Protein AF-A0A2E1KRJ1-F1 (afdb_monomer_lite)

Foldseek 3Di:
DDPPDDDDWDWDADPVRDIDIPVVQPPDDDDDDDDDDD

Sequence (38 aa):
MQIGNEAPDISAKDLDGVAFKLSDYRGKVVVLDFWGDW

pLDDT: mean 93.48, std 4.42, range [76.19, 96.81]

Structure (mmCIF, N/CA/C/O backbone):
data_AF-A0A2E1KRJ1-F1
#
_entry.id   AF-A0A2E1KRJ1-F1
#
loop_
_atom_site.group_PDB
_atom_site.id
_atom_site.type_symbol
_atom_site.label_atom_id
_atom_site.label_alt_id
_atom_site.label_comp_id
_atom_site.label_asym_id
_atom_site.label_entity_id
_atom_site.label_seq_id
_atom_site.pdbx_PDB_ins_code
_atom_site.Cartn_x
_atom_site.Cartn_y
_atom_site.Cartn_z
_atom_site.occupancy
_atom_site.B_iso_or_equiv
_atom_site.auth_seq_id
_atom_site.auth_comp_id
_atom_site.auth_asym_id
_atom_site.auth_atom_id
_atom_site.pdbx_PDB_model_num
ATOM 1 N N . MET A 1 1 ? -0.414 8.071 12.512 1.00 78.38 1 MET A N 1
ATOM 2 C CA . MET A 1 1 ? -1.664 7.435 12.035 1.00 78.38 1 MET A CA 1
ATOM 3 C C . MET A 1 1 ? -2.413 6.867 13.232 1.00 78.38 1 MET A C 1
ATOM 5 O O . MET A 1 1 ? -1.752 6.479 14.186 1.00 78.38 1 MET A O 1
ATOM 9 N N . GLN A 1 2 ? -3.748 6.847 13.201 1.00 90.69 2 GLN A N 1
ATOM 10 C CA . GLN A 1 2 ? -4.602 6.267 14.247 1.00 90.69 2 GLN A CA 1
ATOM 11 C C . GLN A 1 2 ? -5.693 5.406 13.595 1.00 90.69 2 GLN A C 1
ATOM 13 O O . GLN A 1 2 ? -6.021 5.607 12.426 1.00 90.69 2 GLN A O 1
ATOM 18 N N . ILE A 1 3 ? -6.242 4.447 14.342 1.00 93.69 3 ILE A N 1
ATOM 19 C CA . ILE A 1 3 ? -7.394 3.643 13.916 1.00 93.69 3 ILE A CA 1
ATOM 20 C C . ILE A 1 3 ? -8.551 4.570 13.517 1.00 93.69 3 ILE A C 1
ATOM 22 O O . ILE A 1 3 ? -8.865 5.512 14.239 1.00 93.69 3 ILE A O 1
ATOM 26 N N . GLY A 1 4 ? -9.179 4.284 12.375 1.00 94.62 4 GLY A N 1
ATOM 27 C CA . GLY A 1 4 ? -10.285 5.074 11.827 1.00 94.62 4 GLY A CA 1
ATOM 28 C C . GLY A 1 4 ? -9.851 6.231 10.924 1.00 94.62 4 GLY A C 1
ATOM 29 O O . GLY A 1 4 ? -10.681 6.734 10.171 1.00 94.62 4 GLY A O 1
ATOM 30 N N . ASN A 1 5 ? -8.568 6.614 10.928 1.00 95.44 5 ASN A N 1
ATOM 31 C CA . ASN A 1 5 ? -8.060 7.565 9.944 1.00 95.44 5 ASN A CA 1
ATOM 32 C C . ASN A 1 5 ? -7.997 6.919 8.562 1.00 95.44 5 ASN A C 1
ATOM 34 O O . ASN A 1 5 ? -7.698 5.732 8.416 1.00 95.44 5 ASN A O 1
ATOM 38 N N . GLU A 1 6 ? -8.208 7.741 7.542 1.00 94.94 6 GLU A N 1
ATOM 39 C CA . GLU A 1 6 ? -7.938 7.350 6.170 1.00 94.94 6 GLU A CA 1
ATOM 40 C C . GLU A 1 6 ? -6.450 7.004 6.001 1.00 94.94 6 GLU A C 1
ATOM 42 O O . GLU A 1 6 ? -5.568 7.746 6.446 1.00 94.94 6 GLU A O 1
ATOM 47 N N . ALA A 1 7 ? -6.175 5.851 5.388 1.00 94.88 7 ALA A N 1
ATOM 48 C CA . ALA A 1 7 ? -4.812 5.464 5.056 1.00 94.88 7 ALA A CA 1
ATOM 49 C C . ALA A 1 7 ? -4.240 6.441 4.008 1.00 94.88 7 ALA A C 1
ATOM 51 O O . ALA A 1 7 ? -4.960 6.792 3.068 1.00 94.88 7 ALA A O 1
ATOM 52 N N . PRO A 1 8 ? -2.968 6.869 4.133 1.00 94.81 8 PRO A N 1
ATOM 53 C CA . PRO A 1 8 ? -2.304 7.671 3.116 1.00 94.81 8 PRO A CA 1
ATOM 54 C C . PRO A 1 8 ? -2.367 6.978 1.764 1.00 94.81 8 PRO A C 1
ATOM 56 O O . PRO A 1 8 ? -2.243 5.756 1.679 1.00 94.81 8 PRO A O 1
ATOM 59 N N . ASP A 1 9 ? -2.525 7.760 0.706 1.00 96.25 9 ASP A N 1
ATOM 60 C CA . ASP A 1 9 ? -2.519 7.198 -0.631 1.00 96.25 9 ASP A CA 1
ATOM 61 C C . ASP A 1 9 ? -1.086 6.850 -1.043 1.00 96.25 9 ASP A C 1
ATOM 63 O O . ASP A 1 9 ? -0.192 7.698 -1.011 1.00 96.25 9 ASP A O 1
ATOM 67 N N . ILE A 1 10 ? -0.866 5.587 -1.396 1.00 95.12 10 ILE A N 1
ATOM 68 C CA . ILE A 1 10 ? 0.445 5.064 -1.781 1.00 95.12 10 ILE A CA 1
ATOM 69 C C . ILE A 1 10 ? 0.430 4.882 -3.287 1.00 95.12 10 ILE A C 1
ATOM 71 O O . ILE A 1 10 ? -0.492 4.275 -3.822 1.00 95.12 10 ILE A O 1
ATOM 75 N N . SER A 1 11 ? 1.445 5.408 -3.964 1.00 96.50 11 SER A N 1
ATOM 76 C CA . SER A 1 11 ? 1.674 5.182 -5.389 1.00 96.50 11 SER A CA 1
ATOM 77 C C . SER A 1 11 ? 3.061 4.592 -5.578 1.00 96.50 11 SER A C 1
ATOM 79 O O . SER A 1 11 ? 4.043 5.165 -5.107 1.00 96.50 11 SER A O 1
ATOM 81 N N . ALA A 1 1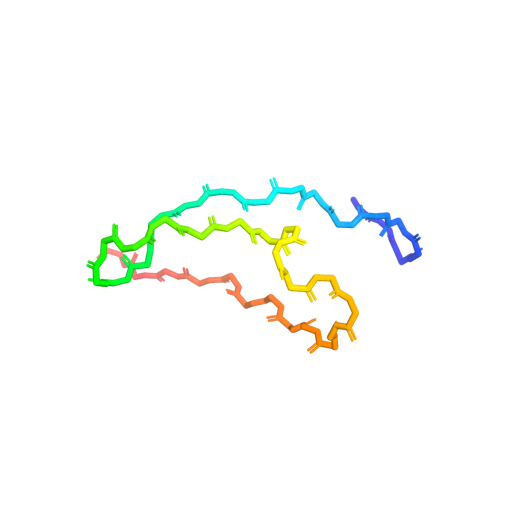2 ? 3.142 3.455 -6.256 1.00 93.69 12 ALA A N 1
ATOM 82 C CA . ALA A 1 12 ? 4.404 2.803 -6.573 1.00 93.69 12 ALA A CA 1
ATOM 83 C C . ALA A 1 12 ? 4.253 1.943 -7.833 1.00 93.69 12 ALA A C 1
ATOM 85 O O . ALA A 1 12 ? 3.193 1.898 -8.459 1.00 93.69 12 ALA A O 1
ATOM 86 N N . LYS A 1 13 ? 5.350 1.310 -8.240 1.00 96.25 13 LYS A N 1
ATOM 87 C CA . LYS A 1 13 ? 5.333 0.267 -9.260 1.00 96.25 13 LYS A CA 1
ATOM 88 C C . LYS A 1 13 ? 5.458 -1.080 -8.571 1.00 96.25 13 LYS A C 1
ATOM 90 O O . LYS A 1 13 ? 6.234 -1.196 -7.624 1.00 96.25 13 LYS A O 1
ATOM 95 N N . ASP A 1 14 ? 4.686 -2.055 -9.023 1.00 90.75 14 ASP A N 1
ATOM 96 C CA . ASP A 1 14 ? 4.865 -3.435 -8.591 1.00 90.75 14 ASP A CA 1
ATOM 97 C C . ASP A 1 14 ? 6.090 -4.083 -9.264 1.00 90.75 14 ASP A C 1
ATOM 99 O O . ASP A 1 14 ? 6.861 -3.427 -9.975 1.00 90.75 14 ASP A O 1
ATOM 103 N N . LEU A 1 15 ? 6.277 -5.381 -9.016 1.00 91.38 15 LEU A N 1
ATOM 104 C CA . LEU A 1 15 ? 7.403 -6.161 -9.537 1.00 91.38 15 LEU A CA 1
ATOM 105 C C . LEU A 1 15 ? 7.410 -6.263 -11.070 1.00 91.38 15 LEU A C 1
ATOM 107 O O . LEU A 1 15 ? 8.480 -6.403 -11.658 1.00 91.38 15 LEU A O 1
ATOM 111 N N . ASP A 1 16 ? 6.247 -6.137 -11.709 1.00 96.19 16 ASP A N 1
ATOM 112 C CA . ASP A 1 16 ? 6.092 -6.161 -13.165 1.00 96.19 16 ASP A CA 1
ATOM 113 C C . ASP A 1 16 ? 6.186 -4.748 -13.776 1.00 96.19 16 ASP A C 1
ATOM 115 O O . ASP A 1 16 ? 6.041 -4.553 -14.986 1.00 96.19 16 ASP A O 1
ATOM 119 N N . GLY A 1 17 ? 6.452 -3.731 -12.949 1.00 95.56 17 GLY A N 1
ATOM 120 C CA . GLY A 1 17 ? 6.546 -2.335 -13.361 1.00 95.56 17 GLY A CA 1
ATOM 121 C C 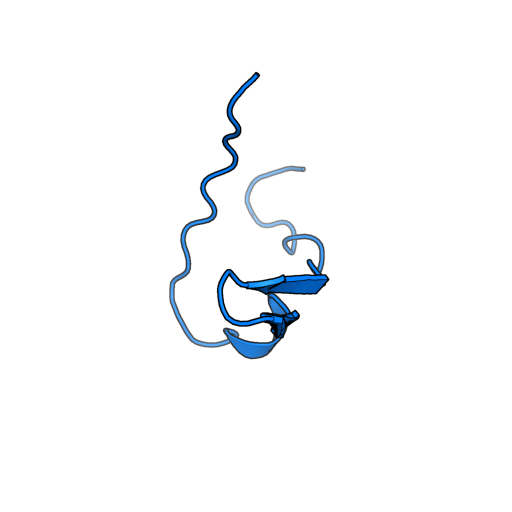. GLY A 1 17 ? 5.189 -1.661 -13.574 1.00 95.56 17 GLY A C 1
ATOM 122 O O . GLY A 1 17 ? 5.154 -0.516 -14.046 1.00 95.56 17 GLY A O 1
ATOM 123 N N . VAL A 1 18 ? 4.087 -2.329 -13.223 1.00 96.00 18 VAL A N 1
ATOM 124 C CA . VAL A 1 18 ? 2.736 -1.784 -13.330 1.00 96.00 18 VAL A CA 1
ATOM 125 C C . VAL A 1 18 ? 2.554 -0.745 -12.236 1.00 96.00 18 VAL A C 1
ATOM 127 O O . VAL A 1 18 ? 2.839 -0.973 -11.060 1.00 96.00 18 VAL A O 1
ATOM 130 N N . ALA A 1 19 ? 2.102 0.441 -12.634 1.00 96.38 19 ALA A N 1
ATOM 131 C CA . ALA A 1 19 ? 1.761 1.479 -11.678 1.00 96.38 19 ALA A CA 1
ATOM 132 C C . ALA A 1 19 ? 0.548 1.030 -10.856 1.00 96.38 19 ALA A C 1
ATOM 134 O O . ALA A 1 19 ? -0.490 0.694 -11.424 1.00 96.38 19 ALA A O 1
ATOM 135 N N . PHE A 1 20 ? 0.672 1.069 -9.533 1.00 93.94 20 PHE A N 1
ATOM 136 C CA . PHE A 1 20 ? -0.437 0.833 -8.622 1.00 93.94 20 PHE A CA 1
ATOM 137 C C . PHE A 1 20 ? -0.644 2.041 -7.715 1.00 93.94 20 PHE A C 1
ATOM 139 O O . PHE A 1 20 ? 0.309 2.728 -7.327 1.00 93.94 20 PHE A O 1
ATOM 146 N N . LYS A 1 21 ? -1.904 2.262 -7.340 1.00 96.81 21 LYS A N 1
ATOM 147 C CA . LYS A 1 21 ? -2.295 3.240 -6.333 1.00 96.81 21 LYS A CA 1
ATOM 148 C C . LYS A 1 21 ? -3.191 2.579 -5.295 1.00 96.81 21 LYS A C 1
ATOM 150 O O . LYS A 1 21 ? -4.106 1.835 -5.641 1.00 96.81 21 LYS A O 1
ATOM 155 N N . LEU A 1 22 ? -2.951 2.834 -4.009 1.00 96.06 22 LEU A N 1
ATOM 156 C CA . LEU A 1 22 ? -3.753 2.232 -2.938 1.00 96.06 22 LEU A CA 1
ATOM 157 C C . LEU A 1 22 ? -5.240 2.582 -3.087 1.00 96.06 22 LEU A C 1
ATOM 159 O O . LEU A 1 22 ? -6.105 1.740 -2.837 1.00 96.06 22 LEU A O 1
ATOM 163 N N . SER A 1 23 ? -5.548 3.797 -3.553 1.00 96.31 23 SER A N 1
ATOM 164 C CA . SER A 1 23 ? -6.922 4.210 -3.844 1.00 96.31 23 SER A CA 1
ATOM 165 C C . SER A 1 23 ? -7.658 3.327 -4.858 1.00 96.31 23 SER A C 1
ATOM 167 O O . SER A 1 23 ? -8.886 3.290 -4.828 1.00 96.31 23 SER A O 1
ATOM 169 N N . ASP A 1 24 ? -6.953 2.597 -5.724 1.00 95.94 24 ASP A N 1
ATOM 170 C CA . ASP A 1 24 ? -7.574 1.747 -6.752 1.00 95.94 24 ASP A CA 1
ATOM 171 C C . ASP A 1 24 ? -8.261 0.514 -6.141 1.00 95.94 24 ASP A C 1
ATOM 173 O O . ASP A 1 24 ? -9.119 -0.114 -6.761 1.00 95.94 24 ASP A O 1
ATOM 177 N N . TYR A 1 25 ? -7.930 0.186 -4.888 1.00 94.88 25 TYR A N 1
ATOM 178 C CA . TYR A 1 25 ? -8.471 -0.955 -4.151 1.00 94.88 25 TYR A CA 1
ATOM 179 C C . TYR A 1 25 ? -9.625 -0.591 -3.204 1.00 94.88 25 TYR A C 1
ATOM 181 O O . TYR A 1 25 ? -10.056 -1.423 -2.400 1.00 94.88 25 TYR A O 1
ATOM 189 N N . ARG A 1 26 ? -10.160 0.635 -3.280 1.00 95.38 26 ARG A N 1
ATOM 190 C CA . ARG A 1 26 ? -11.326 1.044 -2.478 1.00 95.38 26 ARG A CA 1
ATOM 191 C C . ARG A 1 26 ? -12.508 0.095 -2.703 1.00 95.38 26 ARG A C 1
ATOM 193 O O . ARG A 1 26 ? -12.773 -0.350 -3.814 1.00 95.38 26 ARG A O 1
ATOM 200 N N . GLY A 1 27 ? -13.220 -0.221 -1.621 1.00 96.25 27 GLY A N 1
ATOM 201 C CA . GLY A 1 27 ? -14.310 -1.205 -1.624 1.00 96.25 27 GLY A CA 1
ATOM 202 C C . GLY A 1 27 ? -13.863 -2.648 -1.363 1.00 96.25 27 GLY A C 1
ATOM 203 O O . GLY A 1 27 ? -14.715 -3.513 -1.183 1.00 96.25 27 GLY A O 1
ATOM 204 N N . LYS A 1 28 ? -12.552 -2.913 -1.279 1.00 96.56 28 LYS A N 1
ATOM 205 C CA . LYS A 1 28 ? -11.992 -4.191 -0.821 1.00 96.56 28 LYS A CA 1
ATOM 206 C C . LYS A 1 28 ? -11.399 -4.046 0.581 1.00 96.56 28 LYS A C 1
ATOM 208 O O . LYS A 1 28 ? -10.950 -2.967 0.965 1.00 96.56 28 LYS A O 1
ATOM 213 N N . VAL A 1 29 ? -11.364 -5.146 1.332 1.00 96.25 29 VAL A N 1
ATOM 214 C CA . VAL A 1 29 ? -10.527 -5.240 2.536 1.00 96.25 29 VAL A CA 1
ATOM 215 C C . VAL A 1 29 ? -9.090 -5.473 2.078 1.00 96.25 29 VAL A C 1
ATOM 217 O O . VAL A 1 29 ? -8.828 -6.415 1.333 1.00 96.25 29 VAL A O 1
ATOM 220 N N . VAL A 1 30 ? -8.178 -4.599 2.498 1.00 95.19 30 VAL A N 1
ATOM 221 C CA . VAL A 1 30 ? -6.768 -4.601 2.090 1.00 95.19 30 VAL A CA 1
ATOM 222 C C . VAL A 1 30 ? -5.894 -4.619 3.338 1.00 95.19 30 VAL A C 1
ATOM 224 O O . VAL A 1 30 ? -6.159 -3.885 4.289 1.00 95.19 30 VAL A O 1
ATOM 227 N N . VAL A 1 31 ? -4.847 -5.442 3.323 1.00 95.38 31 VAL A N 1
ATOM 228 C CA . VAL A 1 31 ? -3.792 -5.464 4.343 1.00 95.38 31 VAL A CA 1
ATOM 229 C C . VAL A 1 31 ? -2.524 -4.901 3.711 1.00 95.38 31 VAL A C 1
ATOM 231 O O . VAL A 1 31 ? -2.156 -5.309 2.613 1.00 95.38 31 VAL A O 1
ATOM 23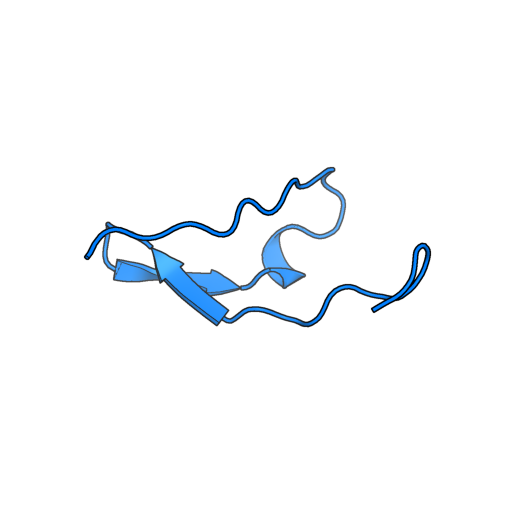4 N N . LEU A 1 32 ? -1.880 -3.954 4.392 1.00 93.31 32 LEU A N 1
ATOM 235 C CA . LEU A 1 32 ? -0.590 -3.399 3.989 1.00 93.31 32 LEU A CA 1
ATOM 236 C C . LEU A 1 32 ? 0.501 -4.012 4.859 1.00 93.31 32 LEU A C 1
ATOM 238 O O . LEU A 1 32 ? 0.467 -3.857 6.080 1.00 93.31 32 LEU A O 1
ATOM 242 N N . ASP A 1 33 ? 1.450 -4.681 4.217 1.00 93.06 33 ASP A N 1
ATOM 243 C CA . ASP A 1 33 ? 2.639 -5.239 4.849 1.00 93.06 33 ASP A CA 1
ATOM 244 C C . ASP A 1 33 ? 3.870 -4.473 4.355 1.00 93.06 33 ASP A C 1
ATOM 246 O O . ASP A 1 33 ? 4.123 -4.400 3.151 1.00 93.06 33 ASP A O 1
ATOM 250 N N . PHE A 1 34 ? 4.595 -3.842 5.279 1.00 91.06 34 PHE A N 1
ATOM 251 C CA . PHE A 1 34 ? 5.764 -3.022 4.972 1.00 91.06 34 PHE A CA 1
ATOM 252 C C . PHE A 1 34 ? 7.024 -3.781 5.382 1.00 91.06 34 PHE A C 1
ATOM 254 O O . PHE A 1 34 ? 7.297 -3.933 6.573 1.00 91.06 34 PHE A O 1
ATOM 261 N N . TRP A 1 35 ? 7.807 -4.213 4.397 1.00 91.38 35 TRP A N 1
ATOM 262 C CA . TR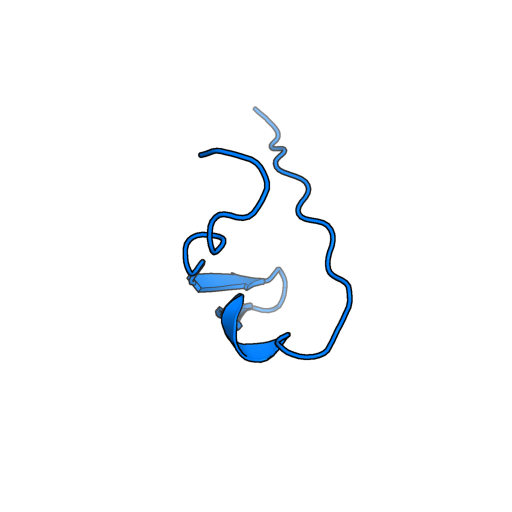P A 1 35 ? 9.053 -4.949 4.599 1.00 91.38 35 TRP A CA 1
ATOM 263 C C . TRP A 1 35 ? 10.100 -4.557 3.545 1.00 91.38 35 TRP A C 1
ATOM 265 O O . TRP A 1 35 ? 9.7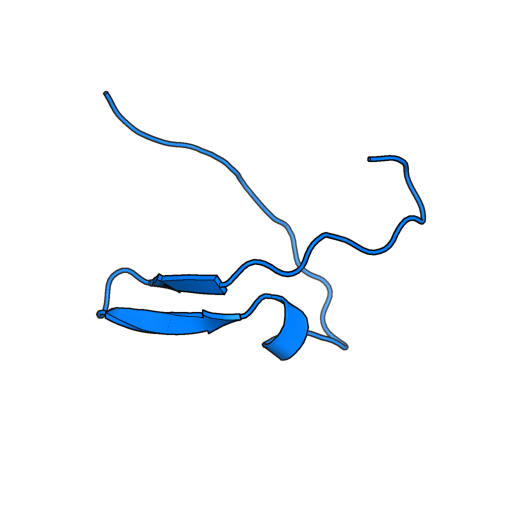96 -3.838 2.593 1.00 91.38 35 TRP A O 1
ATOM 275 N N . GLY A 1 36 ? 11.336 -5.015 3.732 1.00 88.88 36 GLY A N 1
ATOM 276 C CA . GLY A 1 36 ? 12.430 -4.868 2.774 1.00 88.88 36 GLY A CA 1
ATOM 277 C C . GLY A 1 36 ? 13.632 -5.726 3.167 1.00 88.88 36 GLY A C 1
ATOM 278 O O . GLY A 1 36 ? 13.758 -6.124 4.328 1.00 88.88 36 GLY A O 1
ATOM 279 N N . ASP A 1 37 ? 14.482 -6.028 2.193 1.00 88.00 37 ASP A N 1
ATOM 280 C CA . ASP A 1 37 ? 15.805 -6.628 2.364 1.00 88.00 37 ASP A CA 1
ATOM 281 C C . ASP A 1 37 ? 16.907 -5.551 2.482 1.00 88.00 37 ASP A C 1
ATOM 283 O O . ASP A 1 37 ? 16.632 -4.353 2.371 1.00 88.00 37 ASP A O 1
ATOM 287 N N . TRP A 1 38 ? 18.135 -5.972 2.803 1.00 76.19 38 TRP A N 1
ATOM 288 C CA . TRP A 1 38 ? 19.298 -5.103 3.047 1.00 76.19 38 TRP A CA 1
ATOM 289 C C . TRP A 1 38 ? 20.302 -5.101 1.895 1.00 76.19 38 TR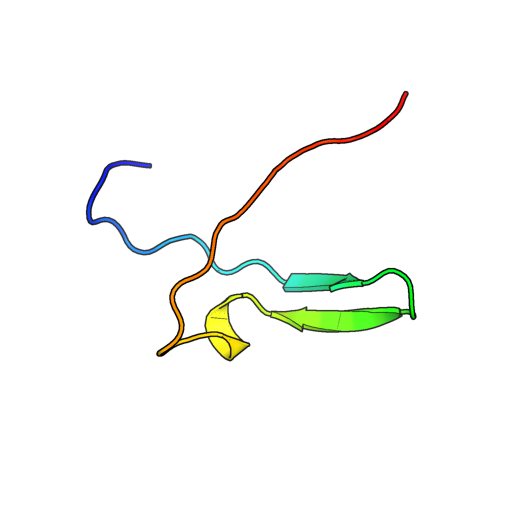P A C 1
ATOM 291 O O . TRP A 1 38 ? 20.569 -6.185 1.327 1.00 76.19 38 TRP A O 1
#

Secondary structure (DSSP, 8-state):
--TTSPPPP-EEE-TT--EEEGGGGTTS----------

Radius of gyration: 11.82 Å; chains: 1; bounding box: 34×14×28 Å